Protein AF-A0A521FZ12-F1 (afdb_monomer_lite)

Organism: NCBI:txid2005002

Sequence (125 aa):
MNIPKAGTVVPLAQIRELCRYFHLHELLAKIEKNPPPKPFKSDGCSFWFDKWQGFDLYPACFKHDLKYWAGYPGEEVERLIADAELMIEVARIMGSTGMAETMFAGVRAGGGDWLKASFSWGFGR

pLDDT: mean 96.44, std 2.82, range [80.12, 98.69]

Structure (mmCIF, N/CA/C/O backbone):
data_AF-A0A521FZ12-F1
#
_entry.id   AF-A0A521FZ12-F1
#
loop_
_atom_site.group_PDB
_atom_site.id
_atom_site.type_symbol
_atom_site.label_atom_id
_atom_site.label_alt_id
_atom_site.label_comp_id
_atom_site.label_asym_id
_atom_site.label_entity_id
_atom_site.label_seq_id
_atom_site.pdbx_PDB_ins_code
_atom_site.Cartn_x
_atom_site.Cartn_y
_atom_site.Cartn_z
_atom_site.occupancy
_atom_site.B_iso_or_equiv
_atom_site.auth_seq_id
_atom_site.auth_comp_id
_atom_site.auth_asym_id
_atom_site.auth_atom_id
_atom_site.pdbx_PDB_model_num
ATOM 1 N N . MET A 1 1 ? -12.448 -12.108 -2.712 1.00 80.12 1 MET A N 1
ATOM 2 C CA . MET A 1 1 ? -11.137 -12.794 -2.754 1.00 80.12 1 MET A CA 1
ATOM 3 C C . MET A 1 1 ? -10.501 -12.699 -1.375 1.00 80.12 1 MET A C 1
ATOM 5 O O . MET A 1 1 ? -10.691 -11.675 -0.733 1.00 80.12 1 MET A O 1
ATOM 9 N N . ASN A 1 2 ? -9.806 -13.736 -0.897 1.00 89.69 2 ASN A N 1
ATOM 10 C CA . ASN A 1 2 ? -9.162 -13.696 0.422 1.00 89.69 2 AS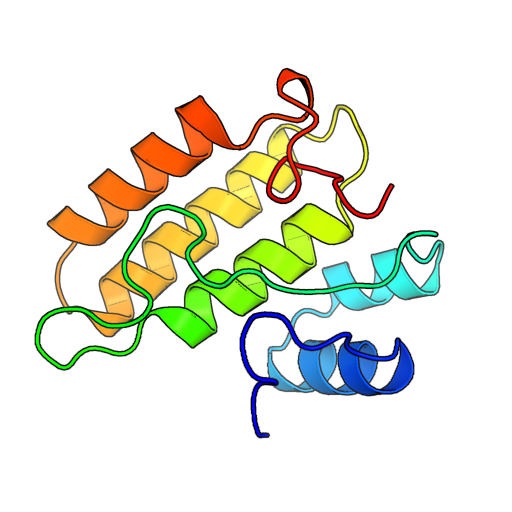N A CA 1
ATOM 11 C C . ASN A 1 2 ? -7.804 -12.997 0.330 1.00 89.69 2 ASN A C 1
ATOM 13 O O . ASN A 1 2 ? -6.976 -13.372 -0.501 1.00 89.69 2 ASN A O 1
ATOM 17 N N . ILE A 1 3 ? -7.585 -12.004 1.191 1.00 94.62 3 ILE A N 1
ATOM 18 C CA . ILE A 1 3 ? -6.289 -11.335 1.324 1.00 94.62 3 ILE A CA 1
ATOM 19 C C . ILE A 1 3 ? -5.333 -12.299 2.047 1.00 94.62 3 ILE A C 1
ATOM 21 O O . ILE A 1 3 ? -5.730 -12.863 3.073 1.00 94.62 3 ILE A O 1
ATOM 25 N N . PRO A 1 4 ? -4.115 -12.548 1.524 1.00 97.00 4 PRO A N 1
ATOM 26 C CA . PRO A 1 4 ? -3.090 -13.323 2.225 1.00 97.00 4 PRO A CA 1
ATOM 27 C C . PRO A 1 4 ? -2.841 -12.775 3.632 1.00 97.00 4 PRO A C 1
ATOM 29 O O . PRO A 1 4 ? -3.056 -11.598 3.864 1.00 97.00 4 PRO A O 1
ATOM 32 N N . LYS A 1 5 ? -2.389 -13.602 4.580 1.00 96.56 5 LYS A N 1
ATOM 33 C CA . LYS A 1 5 ? -2.054 -13.120 5.932 1.00 96.56 5 LYS A CA 1
ATOM 34 C C . LYS A 1 5 ? -0.744 -12.330 5.916 1.00 96.56 5 LYS A C 1
ATOM 36 O O . LYS A 1 5 ? 0.164 -12.689 5.160 1.00 96.56 5 LYS A O 1
ATOM 41 N N . ALA A 1 6 ? -0.605 -11.355 6.815 1.00 95.88 6 ALA A N 1
ATOM 42 C CA . ALA A 1 6 ? 0.657 -10.652 7.038 1.00 95.88 6 ALA A CA 1
ATOM 43 C C . ALA A 1 6 ? 1.817 -11.646 7.249 1.00 95.88 6 ALA A C 1
ATOM 45 O O . ALA A 1 6 ? 1.649 -12.712 7.847 1.00 95.88 6 ALA A O 1
ATOM 46 N N . GLY A 1 7 ? 2.982 -11.330 6.687 1.00 95.56 7 GLY A N 1
ATOM 47 C CA . GLY A 1 7 ? 4.165 -12.191 6.692 1.00 95.56 7 GLY A CA 1
ATOM 48 C C . GLY A 1 7 ? 4.153 -13.328 5.661 1.00 95.56 7 GLY A C 1
ATOM 49 O O . GLY A 1 7 ? 5.166 -14.012 5.511 1.00 95.56 7 GLY A O 1
ATOM 50 N N . THR A 1 8 ? 3.064 -13.522 4.912 1.00 97.25 8 THR A N 1
ATOM 51 C CA . THR A 1 8 ? 3.001 -14.537 3.849 1.00 97.25 8 THR A CA 1
ATOM 52 C C . THR A 1 8 ? 3.633 -14.008 2.565 1.00 97.25 8 THR A C 1
ATOM 54 O O . THR A 1 8 ? 3.294 -12.920 2.103 1.00 97.25 8 THR A O 1
ATOM 57 N N . VAL A 1 9 ? 4.524 -14.794 1.955 1.00 97.69 9 VAL A N 1
ATOM 58 C CA . VAL A 1 9 ? 5.028 -14.500 0.605 1.00 97.69 9 VAL A CA 1
ATOM 59 C C . VAL A 1 9 ? 3.913 -14.747 -0.408 1.00 97.69 9 VAL A C 1
ATOM 61 O O . VAL A 1 9 ? 3.362 -15.846 -0.463 1.00 97.69 9 VAL A O 1
ATOM 64 N N . VAL A 1 10 ? 3.597 -13.741 -1.222 1.00 97.75 10 VAL A N 1
ATOM 65 C CA . VAL A 1 10 ? 2.520 -13.820 -2.219 1.00 97.75 10 VAL A CA 1
ATOM 66 C C . VAL A 1 10 ? 3.126 -13.988 -3.616 1.00 97.75 10 VAL A C 1
ATOM 68 O O . VAL A 1 10 ? 3.885 -13.124 -4.061 1.00 97.75 10 VAL A O 1
ATOM 71 N N . PRO A 1 11 ? 2.811 -15.072 -4.346 1.00 97.38 11 PRO A N 1
ATOM 72 C CA . PRO A 1 11 ? 3.303 -15.262 -5.707 1.00 97.38 11 PRO A CA 1
ATOM 73 C C . PRO A 1 11 ? 2.771 -14.197 -6.673 1.00 97.38 11 PRO A C 1
ATOM 75 O O . PRO A 1 11 ? 1.614 -13.787 -6.574 1.00 97.38 11 PRO A O 1
ATOM 78 N N . LEU A 1 12 ? 3.560 -13.835 -7.693 1.00 97.06 12 LEU A N 1
ATOM 79 C CA . LEU A 1 12 ? 3.151 -12.870 -8.729 1.00 97.06 12 LEU A CA 1
ATOM 80 C C . LEU A 1 12 ? 1.798 -13.213 -9.372 1.00 97.06 12 LEU A C 1
ATOM 82 O O . LEU A 1 12 ? 1.014 -12.313 -9.650 1.00 97.06 12 LEU A O 1
ATOM 86 N N . ALA A 1 13 ? 1.497 -14.498 -9.593 1.00 96.94 13 ALA A N 1
ATOM 87 C CA . ALA A 1 13 ? 0.204 -14.926 -10.133 1.00 96.94 13 ALA A CA 1
ATOM 88 C C . ALA A 1 13 ? -0.971 -14.465 -9.253 1.00 96.94 13 ALA A C 1
ATOM 90 O O . ALA A 1 13 ? -1.920 -13.873 -9.762 1.00 96.94 13 ALA A O 1
ATOM 91 N N . GLN A 1 14 ? -0.854 -14.640 -7.937 1.00 97.69 14 GLN A N 1
ATOM 92 C CA . GLN A 1 14 ? -1.866 -14.208 -6.979 1.00 97.69 14 GLN A CA 1
ATOM 93 C C . GLN A 1 14 ? -1.909 -12.678 -6.845 1.00 97.69 14 GLN A C 1
ATOM 95 O O . GLN A 1 14 ? -2.990 -12.108 -6.725 1.00 97.69 14 GLN A O 1
ATOM 100 N N . ILE A 1 15 ? -0.763 -11.987 -6.936 1.00 97.88 15 ILE A N 1
ATOM 101 C CA . ILE A 1 15 ? -0.724 -10.512 -6.967 1.00 97.88 15 ILE A CA 1
ATOM 102 C C . ILE A 1 15 ? -1.532 -9.971 -8.151 1.00 97.88 15 ILE A C 1
ATOM 104 O O . ILE A 1 15 ? -2.281 -9.010 -7.981 1.00 97.88 15 ILE A O 1
ATOM 108 N N . ARG A 1 16 ? -1.446 -10.597 -9.335 1.00 97.69 16 ARG A N 1
ATOM 109 C CA . ARG A 1 16 ? -2.245 -10.186 -10.505 1.00 97.69 16 ARG A CA 1
ATOM 110 C C . ARG A 1 16 ? -3.744 -10.310 -10.244 1.00 97.69 16 ARG A C 1
ATOM 112 O O . ARG A 1 16 ? -4.501 -9.405 -10.583 1.00 97.69 16 ARG A O 1
ATOM 119 N N . GLU A 1 17 ? -4.174 -11.410 -9.634 1.00 97.81 17 GLU A N 1
ATOM 120 C CA . GLU A 1 17 ? -5.578 -11.622 -9.270 1.00 97.81 17 GLU A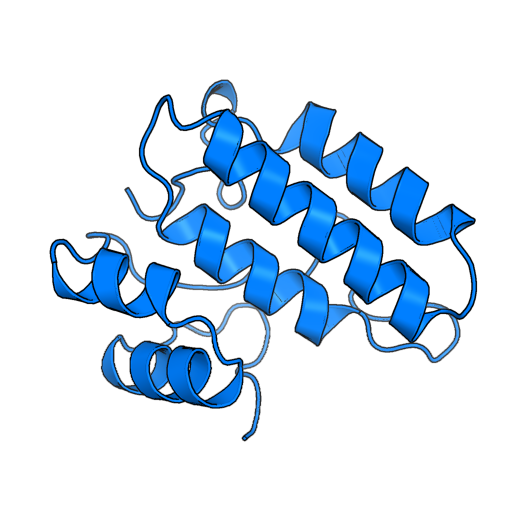 CA 1
ATOM 121 C C . GLU A 1 17 ? -6.055 -10.600 -8.232 1.00 97.81 17 GLU A C 1
ATOM 123 O O . GLU A 1 17 ? -7.120 -10.008 -8.404 1.00 97.81 17 GLU A O 1
ATOM 128 N N . LEU A 1 18 ? -5.237 -10.321 -7.212 1.00 97.75 18 LEU A N 1
ATOM 129 C CA . LEU A 1 18 ? -5.528 -9.309 -6.194 1.00 97.75 18 LEU A CA 1
ATOM 130 C C . LEU A 1 18 ? -5.616 -7.903 -6.798 1.00 97.75 18 LEU A C 1
ATOM 132 O O . LEU A 1 18 ? -6.553 -7.171 -6.490 1.00 97.75 18 LEU A O 1
ATOM 136 N N . CYS A 1 19 ? -4.706 -7.529 -7.703 1.00 98.00 19 CYS A N 1
ATOM 137 C CA . CYS A 1 19 ? -4.765 -6.230 -8.376 1.00 98.00 19 CYS A CA 1
ATOM 138 C C . CYS A 1 19 ? -6.044 -6.082 -9.209 1.00 98.00 19 CYS A C 1
ATOM 140 O O . CYS A 1 19 ? -6.672 -5.028 -9.170 1.00 98.00 19 CYS A O 1
ATOM 142 N N . ARG A 1 20 ? -6.473 -7.138 -9.918 1.00 97.56 20 ARG A N 1
ATOM 143 C CA . ARG A 1 20 ? -7.752 -7.135 -10.653 1.00 97.56 20 ARG A CA 1
ATOM 144 C C . ARG A 1 20 ? -8.944 -7.015 -9.709 1.00 97.56 20 ARG A C 1
ATOM 146 O O . ARG A 1 20 ? -9.846 -6.232 -9.978 1.00 97.56 20 ARG A O 1
ATOM 153 N N . TYR A 1 21 ? -8.929 -7.758 -8.603 1.00 97.38 21 TYR A N 1
ATOM 154 C CA . TYR A 1 21 ? -9.987 -7.730 -7.594 1.00 97.38 21 TYR A CA 1
ATOM 155 C C . TYR A 1 21 ? -10.130 -6.357 -6.921 1.00 97.38 21 TYR A C 1
ATOM 157 O O . TYR A 1 21 ? -11.242 -5.920 -6.648 1.00 97.38 21 TYR A O 1
ATOM 165 N N . PHE A 1 22 ? -9.017 -5.662 -6.680 1.00 96.81 22 PHE A N 1
ATOM 166 C CA . PHE A 1 22 ? -8.998 -4.334 -6.061 1.00 96.81 22 PHE A CA 1
ATOM 167 C C . PHE A 1 22 ? -9.051 -3.169 -7.056 1.00 96.81 22 PHE A C 1
ATOM 169 O O . PHE A 1 22 ? -8.926 -2.022 -6.634 1.00 96.81 22 PHE A O 1
ATOM 176 N N . HIS A 1 23 ? -9.220 -3.441 -8.353 1.00 97.12 23 HIS A N 1
ATOM 177 C CA . HIS A 1 23 ? -9.212 -2.428 -9.415 1.00 97.12 23 HIS A CA 1
ATOM 178 C C . HIS A 1 23 ? -7.914 -1.595 -9.486 1.00 97.12 23 HIS A C 1
ATOM 180 O O . HIS A 1 23 ? -7.916 -0.445 -9.917 1.00 97.12 23 HIS A O 1
ATOM 186 N N . LEU A 1 24 ? -6.776 -2.184 -9.106 1.00 97.25 24 LEU A N 1
ATOM 187 C CA . LEU A 1 24 ? -5.446 -1.566 -9.156 1.00 97.25 24 LEU A CA 1
ATOM 188 C C . LEU A 1 24 ? -4.824 -1.726 -10.557 1.00 97.25 24 LEU A C 1
ATOM 190 O O . LEU A 1 24 ? -3.750 -2.307 -10.712 1.00 97.25 24 LEU A O 1
ATOM 194 N N . HIS A 1 25 ? -5.530 -1.268 -11.594 1.00 97.00 25 HIS A N 1
ATOM 195 C CA . HIS A 1 25 ? -5.173 -1.519 -12.998 1.00 97.00 25 HIS A CA 1
ATOM 196 C C . HIS A 1 25 ? -3.825 -0.899 -13.400 1.00 97.00 25 HIS A C 1
ATOM 198 O O . HIS A 1 25 ? -3.009 -1.578 -14.021 1.00 97.00 25 HIS A O 1
ATOM 204 N N . GLU A 1 26 ? -3.552 0.335 -12.975 1.00 96.94 26 GLU A N 1
ATOM 205 C CA . GLU A 1 26 ? -2.273 1.014 -13.242 1.00 96.94 26 GLU A CA 1
ATOM 206 C C . GLU A 1 26 ? -1.097 0.310 -12.553 1.00 96.94 26 GLU A C 1
ATOM 208 O O . GLU A 1 26 ? -0.048 0.062 -13.153 1.00 96.94 26 GLU A O 1
ATOM 213 N N . LEU A 1 27 ? -1.295 -0.107 -11.299 1.00 97.88 27 LEU A N 1
ATOM 214 C CA . LEU A 1 27 ? -0.303 -0.876 -10.554 1.00 97.88 27 LEU A CA 1
ATOM 215 C C . LEU A 1 27 ? -0.025 -2.227 -11.226 1.00 97.88 27 LEU A C 1
ATOM 217 O O . LEU A 1 27 ? 1.132 -2.632 -11.338 1.00 97.88 27 LEU A O 1
ATOM 221 N N . LEU A 1 28 ? -1.068 -2.914 -11.702 1.00 98.19 28 LEU A N 1
ATOM 222 C CA . LEU A 1 28 ? -0.924 -4.167 -12.438 1.00 98.19 28 LEU A CA 1
ATOM 223 C C . LEU A 1 28 ? -0.092 -3.968 -13.709 1.00 98.19 28 LEU A C 1
ATOM 225 O O . LEU A 1 28 ? 0.864 -4.711 -13.916 1.00 98.19 28 LEU A O 1
ATOM 229 N N . ALA A 1 29 ? -0.403 -2.946 -14.510 1.00 98.06 29 ALA A N 1
ATOM 230 C CA . ALA A 1 29 ? 0.350 -2.630 -15.722 1.00 98.06 29 ALA A CA 1
ATOM 231 C C . ALA A 1 29 ? 1.831 -2.340 -15.413 1.00 98.06 29 ALA A C 1
ATOM 233 O O . ALA A 1 29 ? 2.728 -2.828 -16.106 1.00 98.06 29 ALA A O 1
ATOM 234 N N . LYS A 1 30 ? 2.105 -1.611 -14.323 1.00 96.94 30 LYS A N 1
ATOM 235 C CA . LYS A 1 30 ? 3.463 -1.340 -13.825 1.00 96.94 30 LYS A CA 1
ATOM 236 C C . LYS A 1 30 ? 4.213 -2.622 -13.447 1.00 96.94 30 LYS A C 1
ATOM 238 O O . LYS A 1 30 ? 5.361 -2.802 -13.858 1.00 96.94 30 LYS A O 1
ATOM 243 N N . ILE A 1 31 ? 3.573 -3.521 -12.696 1.00 97.75 31 ILE A N 1
ATOM 244 C CA . ILE A 1 31 ? 4.156 -4.807 -12.279 1.00 97.75 31 ILE A CA 1
ATOM 245 C C . ILE A 1 31 ? 4.383 -5.727 -13.486 1.00 97.75 31 ILE A C 1
ATOM 247 O O . ILE A 1 31 ? 5.412 -6.390 -13.556 1.00 97.75 31 ILE A O 1
ATOM 251 N N . GLU A 1 32 ? 3.457 -5.777 -14.444 1.00 97.31 32 GLU A N 1
ATOM 252 C CA . GLU A 1 32 ? 3.589 -6.616 -15.642 1.00 97.31 32 GLU A CA 1
ATOM 253 C C . GLU A 1 32 ? 4.709 -6.135 -16.568 1.00 97.31 32 GLU A C 1
ATOM 255 O O . GLU A 1 32 ? 5.444 -6.958 -17.113 1.00 97.31 32 GLU A O 1
ATOM 260 N N . LYS A 1 33 ? 4.888 -4.816 -16.698 1.00 97.44 33 LYS A N 1
ATOM 261 C CA . LYS A 1 33 ? 5.966 -4.225 -17.497 1.00 97.44 33 LYS A CA 1
ATOM 262 C C . LYS A 1 33 ? 7.350 -4.492 -16.903 1.00 97.44 33 LYS A C 1
ATOM 264 O O . LYS A 1 33 ? 8.298 -4.727 -17.648 1.00 97.44 33 LYS A O 1
ATOM 269 N N . ASN A 1 34 ? 7.490 -4.394 -15.583 1.00 96.88 34 ASN A N 1
ATOM 270 C CA . ASN A 1 34 ? 8.764 -4.580 -14.892 1.00 96.88 34 ASN A CA 1
ATOM 271 C C . ASN A 1 34 ? 8.516 -5.025 -13.434 1.00 96.88 34 ASN A C 1
ATOM 273 O O . ASN A 1 34 ? 8.413 -4.180 -12.526 1.00 96.88 34 ASN A O 1
ATOM 277 N N . PRO A 1 35 ? 8.400 -6.346 -13.204 1.00 96.62 35 PRO A N 1
ATOM 278 C CA . PRO A 1 35 ? 8.064 -6.888 -11.897 1.00 96.62 35 PRO A CA 1
ATOM 279 C C . PRO A 1 35 ? 9.187 -6.608 -10.891 1.00 96.62 35 PRO A C 1
ATOM 281 O O . PRO A 1 35 ? 10.363 -6.745 -11.238 1.00 96.62 35 PRO A O 1
ATOM 284 N N . PRO A 1 36 ? 8.864 -6.225 -9.644 1.00 97.44 36 PRO A N 1
ATOM 285 C CA . PRO A 1 36 ? 9.877 -6.086 -8.606 1.00 97.44 36 PRO A CA 1
ATOM 286 C C . PRO A 1 36 ? 10.659 -7.397 -8.401 1.00 97.44 36 PRO A C 1
ATOM 288 O O . PRO A 1 36 ? 10.051 -8.472 -8.372 1.00 97.44 36 PRO A O 1
ATOM 291 N N . PRO A 1 37 ? 11.997 -7.338 -8.268 1.00 96.94 37 PRO A N 1
ATOM 292 C CA . PRO A 1 37 ? 12.842 -8.528 -8.158 1.00 96.94 37 PRO A CA 1
ATOM 293 C C . PRO A 1 37 ? 12.712 -9.254 -6.814 1.00 96.94 37 PRO A C 1
ATOM 295 O O . PRO A 1 37 ? 12.972 -10.456 -6.741 1.00 96.94 37 PRO A O 1
ATOM 298 N N . LYS A 1 38 ? 12.337 -8.552 -5.738 1.00 97.00 38 LYS A N 1
ATOM 299 C CA . LYS A 1 38 ? 12.167 -9.158 -4.413 1.00 97.00 38 LYS A CA 1
ATOM 300 C C . LYS A 1 38 ? 10.742 -9.696 -4.244 1.00 97.00 38 LYS A C 1
ATOM 302 O O . LYS A 1 38 ? 9.791 -9.055 -4.698 1.00 97.00 38 LYS A O 1
ATOM 307 N N . PRO A 1 39 ? 10.561 -10.832 -3.546 1.00 97.12 39 PRO A N 1
ATOM 308 C CA . PRO A 1 39 ? 9.233 -11.375 -3.280 1.00 97.12 39 PRO A CA 1
ATOM 309 C C . PRO A 1 39 ? 8.377 -10.378 -2.490 1.00 97.12 39 PRO A C 1
ATOM 311 O O . PRO A 1 39 ? 8.856 -9.756 -1.542 1.00 97.12 39 PRO A O 1
ATOM 314 N N . PHE A 1 40 ? 7.100 -10.256 -2.854 1.00 98.19 40 PHE A N 1
ATOM 315 C CA . PHE A 1 40 ? 6.148 -9.471 -2.074 1.00 98.19 40 PHE A CA 1
ATOM 316 C C . PHE A 1 40 ? 5.779 -10.202 -0.782 1.00 98.19 40 PHE A C 1
ATOM 318 O O . PHE A 1 40 ? 5.429 -11.388 -0.801 1.00 98.19 40 PHE A O 1
ATOM 325 N N . LYS A 1 41 ? 5.820 -9.469 0.329 1.00 97.19 41 LYS A N 1
ATOM 326 C CA . LYS A 1 41 ? 5.400 -9.921 1.653 1.00 97.19 41 LYS A CA 1
ATOM 327 C C . LYS A 1 41 ? 4.928 -8.703 2.445 1.00 97.19 41 LYS A C 1
ATOM 329 O O . LYS A 1 41 ? 5.765 -7.957 2.939 1.00 97.19 41 LYS A O 1
ATOM 334 N N . SER A 1 42 ? 3.613 -8.519 2.538 1.00 97.12 42 SER A N 1
ATOM 335 C CA . SER A 1 42 ? 3.012 -7.482 3.388 1.00 97.12 42 SER A CA 1
ATOM 336 C C . SER A 1 42 ? 3.342 -7.759 4.853 1.00 97.12 42 SER A C 1
ATOM 338 O O . SER A 1 42 ? 3.248 -8.913 5.290 1.00 97.12 42 SER A O 1
ATOM 340 N N . ASP A 1 43 ? 3.724 -6.730 5.603 1.00 96.31 43 ASP A N 1
ATOM 341 C CA . ASP A 1 43 ? 3.913 -6.814 7.055 1.00 96.31 43 ASP A CA 1
ATOM 342 C C . ASP A 1 43 ? 2.699 -6.298 7.845 1.00 96.31 43 ASP A C 1
ATOM 344 O O . ASP A 1 43 ? 2.727 -6.288 9.073 1.00 96.31 43 ASP A O 1
ATOM 348 N N . GLY A 1 44 ? 1.603 -5.986 7.144 1.00 96.38 44 GLY A N 1
ATOM 349 C CA . GLY A 1 44 ? 0.388 -5.427 7.727 1.00 96.38 44 GLY A CA 1
ATOM 350 C C . GLY A 1 44 ? 0.471 -3.916 7.785 1.00 96.38 44 GLY A C 1
ATOM 351 O O . GLY A 1 44 ? 1.003 -3.285 6.883 1.00 96.38 44 GLY A O 1
ATOM 352 N N . CYS A 1 45 ? -0.056 -3.311 8.838 1.00 96.75 45 CYS A N 1
ATOM 353 C CA . CYS A 1 45 ? 0.113 -1.878 9.065 1.00 96.75 45 CYS A CA 1
ATOM 354 C C . CYS A 1 45 ? 1.491 -1.541 9.687 1.00 96.75 45 CYS A C 1
ATOM 356 O O . CYS A 1 45 ? 1.624 -0.546 10.401 1.00 96.75 45 CYS A O 1
ATOM 358 N N . SER A 1 46 ? 2.505 -2.383 9.441 1.00 92.69 46 SER A N 1
ATOM 359 C CA . SER A 1 46 ? 3.884 -2.330 9.946 1.00 92.69 46 SER A CA 1
ATOM 360 C C . SER A 1 46 ? 3.990 -2.081 11.462 1.00 92.69 46 SER A C 1
ATOM 362 O O . SER A 1 46 ? 3.865 -3.002 12.265 1.00 92.69 46 SER A O 1
ATOM 364 N N . PHE A 1 47 ? 4.213 -0.830 11.878 1.00 93.19 47 PHE A N 1
ATOM 365 C CA . PHE A 1 47 ? 4.312 -0.411 13.284 1.00 93.19 47 PHE A CA 1
ATOM 366 C C . PHE A 1 47 ? 2.983 0.102 13.853 1.00 93.19 47 PHE A C 1
ATOM 368 O O . PHE A 1 47 ? 2.958 0.868 14.817 1.00 93.19 47 PHE A O 1
ATOM 375 N N . TRP A 1 48 ? 1.877 -0.304 13.241 1.00 96.44 48 TRP A N 1
ATOM 376 C CA . TRP A 1 48 ? 0.528 0.067 13.628 1.00 96.44 48 TRP A CA 1
ATOM 377 C C . TRP A 1 48 ? -0.357 -1.167 13.791 1.00 96.44 48 TRP A C 1
ATOM 379 O O . TRP A 1 48 ? 0.037 -2.298 13.513 1.00 96.44 48 TRP A O 1
ATOM 389 N N . PHE A 1 49 ? -1.577 -0.955 14.270 1.00 95.12 49 PHE A N 1
ATOM 390 C CA . PHE A 1 49 ? -2.520 -2.037 14.510 1.00 95.12 49 PHE A CA 1
ATOM 391 C C . PHE A 1 49 ? -3.234 -2.448 13.218 1.00 95.12 49 PHE A C 1
ATOM 393 O O . PHE A 1 49 ? -3.935 -1.635 12.621 1.00 95.12 49 PHE A O 1
ATOM 400 N N . ASP A 1 50 ? -3.155 -3.730 12.854 1.00 97.06 50 ASP A N 1
ATOM 401 C CA . ASP A 1 50 ? -3.977 -4.316 11.779 1.00 97.06 50 ASP A CA 1
ATOM 402 C C . ASP A 1 50 ? -5.479 -4.245 12.091 1.00 97.06 50 ASP A C 1
ATOM 404 O O . ASP A 1 50 ? -6.314 -4.195 11.190 1.00 97.06 50 ASP A O 1
ATOM 408 N N . LYS A 1 51 ? -5.836 -4.247 13.381 1.00 97.19 51 LYS A N 1
ATOM 409 C CA . LYS A 1 51 ? -7.212 -4.126 13.870 1.00 97.19 51 LYS A CA 1
ATOM 410 C C . LYS A 1 51 ? -7.282 -3.146 15.025 1.00 97.19 51 LYS A C 1
ATOM 412 O O . LYS A 1 51 ? -6.500 -3.246 15.968 1.00 97.19 51 LYS A O 1
ATOM 417 N N . TRP A 1 52 ? -8.265 -2.257 14.998 1.00 96.50 52 TRP A N 1
ATOM 418 C CA . TRP A 1 52 ? -8.449 -1.239 16.027 1.00 96.50 52 TRP A CA 1
ATOM 419 C C . TRP A 1 52 ? -9.924 -1.098 16.383 1.00 96.50 52 TRP A C 1
ATOM 421 O O . TRP A 1 52 ? -10.745 -0.842 15.512 1.00 96.50 52 TRP A O 1
ATOM 431 N N . GLN A 1 53 ? -10.273 -1.276 17.662 1.00 94.94 53 GLN A N 1
ATOM 432 C CA . GLN A 1 53 ? -11.650 -1.116 18.165 1.00 94.94 53 GLN A CA 1
ATOM 433 C C . GLN A 1 53 ? -12.717 -1.887 17.356 1.00 94.94 53 GLN A C 1
ATOM 435 O O . GLN A 1 53 ? -13.825 -1.409 17.147 1.00 94.94 53 GLN A O 1
ATOM 440 N N . GLY A 1 54 ? -12.380 -3.091 16.885 1.00 95.00 54 GLY A N 1
ATOM 441 C CA . GLY A 1 54 ? -13.280 -3.927 16.079 1.00 95.00 54 GLY A CA 1
ATOM 442 C C . GLY A 1 54 ? -13.265 -3.635 14.574 1.00 95.00 54 GLY A C 1
ATOM 443 O O . GLY A 1 54 ? -13.804 -4.434 13.813 1.00 95.00 54 GLY A O 1
ATOM 444 N N . PHE A 1 55 ? -12.603 -2.564 14.131 1.00 97.19 55 PHE A N 1
ATOM 445 C CA . PHE A 1 55 ? -12.354 -2.289 12.717 1.00 97.19 55 PHE A CA 1
ATOM 446 C C . PHE A 1 55 ? -11.140 -3.070 12.209 1.00 97.19 55 PHE A C 1
ATOM 448 O O . PHE A 1 55 ? -10.141 -3.205 12.918 1.00 97.19 55 PHE A O 1
ATOM 455 N N . ASP A 1 56 ? -11.226 -3.564 10.975 1.00 97.19 56 ASP A N 1
ATOM 456 C CA . ASP A 1 56 ? -10.138 -4.257 10.281 1.00 97.19 56 ASP A CA 1
ATOM 457 C C . ASP A 1 56 ? -9.465 -3.308 9.282 1.00 97.19 56 ASP A C 1
ATOM 459 O O . ASP A 1 56 ? -10.069 -2.929 8.278 1.00 97.19 56 ASP A O 1
ATOM 463 N N . LEU A 1 57 ? -8.233 -2.893 9.585 1.00 98.12 57 LEU A N 1
ATOM 464 C CA . LEU A 1 57 ? -7.432 -1.960 8.785 1.00 98.12 57 LEU A CA 1
ATOM 465 C C . LEU A 1 57 ? -6.491 -2.693 7.822 1.00 98.12 57 LEU A C 1
ATOM 467 O O . LEU A 1 57 ? -6.020 -2.103 6.847 1.00 98.12 57 LEU A O 1
ATOM 471 N N . TYR A 1 58 ? -6.254 -3.987 8.057 1.00 98.00 58 TYR A N 1
ATOM 472 C CA . TYR A 1 58 ? -5.322 -4.798 7.282 1.00 98.00 58 TYR A CA 1
ATOM 473 C C . TYR A 1 58 ? -5.561 -4.747 5.761 1.00 98.00 58 TYR A C 1
ATOM 475 O O . TYR A 1 58 ? -4.586 -4.598 5.023 1.00 98.00 58 TYR A O 1
ATOM 483 N N . PRO A 1 59 ? -6.807 -4.792 5.239 1.00 97.50 59 PRO A N 1
ATOM 484 C CA . PRO A 1 59 ? -7.040 -4.675 3.799 1.00 97.50 59 PRO A CA 1
ATOM 485 C C . PRO A 1 59 ? -6.503 -3.380 3.174 1.00 97.50 59 PRO A C 1
ATOM 487 O O . PRO A 1 59 ? -6.013 -3.409 2.042 1.00 97.50 59 PRO A O 1
ATOM 490 N N . ALA A 1 60 ? -6.580 -2.261 3.900 1.00 98.19 60 ALA A N 1
ATOM 491 C CA . ALA A 1 60 ? -6.075 -0.972 3.438 1.00 98.19 60 ALA A CA 1
ATOM 492 C C . ALA A 1 60 ? -4.539 -0.972 3.418 1.00 98.19 60 ALA A C 1
ATOM 494 O O . ALA A 1 60 ? -3.931 -0.628 2.403 1.00 98.19 60 ALA A O 1
ATOM 495 N N . CYS A 1 61 ? -3.921 -1.456 4.499 1.00 98.44 61 CYS A N 1
ATOM 496 C CA . CYS A 1 61 ? -2.468 -1.572 4.623 1.00 98.44 61 CYS A CA 1
ATOM 497 C C . CYS A 1 61 ? -1.878 -2.542 3.584 1.00 98.44 61 CYS A C 1
ATOM 499 O O . CYS A 1 61 ? -0.907 -2.216 2.916 1.00 98.44 61 CYS A O 1
ATOM 501 N N . PHE A 1 62 ? -2.530 -3.676 3.312 1.00 98.50 62 PHE A N 1
ATOM 502 C CA . PHE A 1 62 ? -2.086 -4.619 2.281 1.00 98.50 62 PHE A CA 1
ATOM 503 C C . PHE A 1 62 ? -2.030 -3.991 0.876 1.00 98.50 62 PHE A C 1
ATOM 505 O O . PHE A 1 62 ? -1.114 -4.255 0.093 1.00 98.50 62 PHE A O 1
ATOM 512 N N . LYS A 1 63 ? -3.021 -3.163 0.522 1.00 98.44 63 LYS A N 1
ATOM 513 C CA . LYS A 1 63 ? -3.035 -2.463 -0.774 1.00 98.44 63 LYS A CA 1
ATOM 514 C C . LYS A 1 63 ? -1.988 -1.357 -0.839 1.00 98.44 63 LYS A C 1
ATOM 516 O O . LYS A 1 63 ? -1.425 -1.130 -1.910 1.00 98.44 63 LYS A O 1
ATOM 521 N N . HIS A 1 64 ? -1.742 -0.683 0.279 1.00 98.56 64 HIS A N 1
ATOM 522 C CA . HIS A 1 64 ? -0.660 0.288 0.416 1.00 98.56 64 HIS A CA 1
ATOM 523 C C . HIS A 1 64 ? 0.708 -0.388 0.231 1.00 98.56 64 HIS A C 1
ATOM 525 O O . HIS A 1 64 ? 1.466 0.027 -0.647 1.00 98.56 64 HIS A O 1
ATOM 531 N N . ASP A 1 65 ? 0.941 -1.523 0.894 1.00 98.62 65 ASP A N 1
ATOM 532 C CA . ASP A 1 65 ? 2.149 -2.341 0.744 1.00 98.62 65 ASP A CA 1
ATOM 533 C C . ASP A 1 65 ? 2.389 -2.772 -0.704 1.00 98.62 65 ASP A C 1
ATOM 535 O O . ASP A 1 65 ? 3.524 -2.744 -1.174 1.00 98.62 65 ASP A O 1
ATOM 539 N N . LEU A 1 66 ? 1.344 -3.163 -1.446 1.00 98.38 66 LEU A N 1
ATOM 540 C CA . LEU A 1 66 ? 1.480 -3.527 -2.863 1.00 98.38 66 LEU A CA 1
ATOM 541 C C . LEU A 1 66 ? 2.026 -2.366 -3.708 1.00 98.38 66 LEU A C 1
ATOM 543 O O . LEU A 1 66 ? 2.862 -2.581 -4.591 1.00 98.38 66 LEU A O 1
ATOM 547 N N . LYS A 1 67 ? 1.564 -1.140 -3.441 1.00 98.44 67 LYS A N 1
ATOM 548 C CA . LYS A 1 67 ? 2.028 0.071 -4.135 1.00 98.44 67 LYS A CA 1
ATOM 549 C C . LYS A 1 67 ? 3.464 0.394 -3.746 1.00 98.44 67 LYS A C 1
ATOM 551 O O . LYS A 1 67 ? 4.292 0.619 -4.625 1.00 98.44 67 LYS A O 1
ATOM 556 N N . TYR A 1 68 ? 3.767 0.327 -2.452 1.00 98.38 68 TYR A N 1
ATOM 557 C CA . TYR A 1 68 ? 5.105 0.546 -1.911 1.00 98.38 68 TYR A CA 1
ATOM 558 C C . TYR A 1 68 ? 6.118 -0.458 -2.455 1.00 98.38 68 TYR A C 1
ATOM 560 O O . TYR A 1 68 ? 7.171 -0.067 -2.948 1.00 98.38 68 TYR A O 1
ATOM 568 N N . TRP A 1 69 ? 5.781 -1.743 -2.465 1.00 98.44 69 TRP A N 1
ATOM 569 C CA . TRP A 1 69 ? 6.615 -2.803 -3.024 1.00 98.44 69 TRP A CA 1
ATOM 570 C C . TRP A 1 69 ? 6.967 -2.559 -4.495 1.00 98.44 69 TRP A C 1
ATOM 572 O O . TRP A 1 69 ? 8.107 -2.776 -4.909 1.00 98.44 69 TRP A O 1
ATOM 582 N N . ALA A 1 70 ? 5.994 -2.100 -5.286 1.00 98.12 70 ALA A N 1
ATOM 583 C CA . ALA A 1 70 ? 6.162 -1.876 -6.717 1.00 98.12 70 ALA A CA 1
ATOM 584 C C . ALA A 1 70 ? 6.708 -0.488 -7.087 1.00 98.12 70 ALA A C 1
ATOM 586 O O . ALA A 1 70 ? 7.009 -0.266 -8.268 1.00 98.12 70 ALA A O 1
ATOM 587 N N . GLY A 1 71 ? 6.829 0.428 -6.124 1.00 97.31 71 GLY A N 1
ATOM 588 C CA . GLY A 1 71 ? 7.330 1.787 -6.315 1.00 97.31 71 GLY A CA 1
ATOM 589 C C . GLY A 1 71 ? 8.762 1.829 -6.844 1.00 97.31 71 GLY A C 1
ATOM 590 O O . GLY A 1 71 ? 9.573 0.964 -6.518 1.00 97.31 71 GLY A O 1
ATOM 591 N N . TYR A 1 72 ? 9.077 2.813 -7.686 1.00 95.75 72 TYR A N 1
ATOM 592 C CA . TYR A 1 72 ? 10.445 3.108 -8.108 1.00 95.75 72 TYR A CA 1
ATOM 593 C C . TYR A 1 72 ? 11.055 4.206 -7.230 1.00 95.75 72 TYR A C 1
ATOM 595 O O . TYR A 1 72 ? 10.341 5.133 -6.835 1.00 95.75 72 TYR A O 1
ATOM 603 N N . PRO A 1 73 ? 12.373 4.153 -6.961 1.00 91.25 73 PRO A N 1
ATOM 604 C CA . PRO A 1 73 ? 13.077 5.249 -6.303 1.00 91.25 73 PRO A CA 1
ATOM 605 C C . PRO A 1 73 ? 12.806 6.593 -6.994 1.00 91.25 73 PRO A C 1
ATOM 607 O O . PRO A 1 73 ? 12.824 6.677 -8.223 1.00 91.25 73 PRO A O 1
ATOM 610 N N . GLY A 1 74 ? 12.552 7.637 -6.203 1.00 90.81 74 GLY A N 1
ATOM 611 C CA . GLY A 1 74 ? 12.271 8.991 -6.699 1.00 90.81 74 GLY A CA 1
ATOM 612 C C . GLY A 1 74 ? 10.830 9.278 -7.153 1.00 90.81 74 GLY A C 1
ATOM 613 O O . GLY A 1 74 ? 10.539 10.414 -7.526 1.00 90.81 74 GLY A O 1
ATOM 614 N N . GLU A 1 75 ? 9.901 8.317 -7.102 1.00 95.12 75 GLU A N 1
ATOM 615 C CA . GLU A 1 75 ? 8.481 8.551 -7.424 1.00 95.12 75 GLU A CA 1
ATOM 616 C C . GLU A 1 75 ? 7.692 9.174 -6.251 1.00 95.12 75 GLU A C 1
ATOM 618 O O . GLU A 1 75 ? 6.740 8.592 -5.731 1.00 95.12 75 GLU A O 1
ATOM 623 N N . GLU A 1 76 ? 8.056 10.388 -5.830 1.00 94.94 76 GLU A N 1
ATOM 624 C CA . GLU A 1 76 ? 7.396 11.051 -4.689 1.00 94.94 76 GLU A CA 1
ATOM 625 C C . GLU A 1 76 ? 5.894 11.303 -4.905 1.00 94.94 76 GLU A C 1
ATOM 627 O O . GLU A 1 76 ? 5.119 11.263 -3.948 1.00 94.94 76 GLU A O 1
ATOM 632 N N . VAL A 1 77 ? 5.468 11.534 -6.153 1.00 97.44 77 VAL A N 1
ATOM 633 C CA . VAL A 1 77 ? 4.048 11.727 -6.496 1.00 97.44 77 VAL A CA 1
ATOM 634 C C . VAL A 1 77 ? 3.263 10.426 -6.331 1.00 97.44 77 VAL A C 1
ATOM 636 O O . VAL A 1 77 ? 2.214 10.432 -5.695 1.00 97.44 77 VAL A O 1
ATOM 639 N N . GLU A 1 78 ? 3.785 9.301 -6.825 1.00 97.75 78 GLU A N 1
ATOM 640 C CA . GLU A 1 78 ? 3.141 7.988 -6.670 1.00 97.75 78 GLU A CA 1
ATOM 641 C C . GLU A 1 78 ? 3.085 7.565 -5.200 1.00 97.75 78 GLU A C 1
ATOM 643 O O . GLU A 1 78 ? 2.074 7.031 -4.744 1.00 97.75 78 GLU A O 1
ATOM 648 N N . ARG A 1 79 ? 4.143 7.865 -4.433 1.00 98.00 79 ARG A N 1
ATOM 649 C CA . ARG A 1 79 ? 4.163 7.647 -2.983 1.00 98.00 79 ARG A CA 1
ATOM 650 C C . ARG A 1 79 ? 3.074 8.457 -2.289 1.00 98.00 79 ARG A C 1
ATOM 652 O O . ARG A 1 79 ? 2.319 7.911 -1.492 1.00 98.00 79 ARG A O 1
ATOM 659 N N . LEU A 1 80 ? 2.957 9.747 -2.614 1.00 98.44 80 LEU A N 1
ATOM 660 C CA . LEU A 1 80 ? 1.914 10.612 -2.063 1.00 98.44 80 LEU A CA 1
ATOM 661 C C . LEU A 1 80 ? 0.506 10.103 -2.401 1.00 98.44 80 LEU A C 1
ATOM 663 O O . LEU A 1 80 ? -0.364 10.129 -1.533 1.00 98.44 80 LEU A O 1
ATOM 667 N N . ILE A 1 81 ? 0.286 9.635 -3.632 1.00 98.44 81 ILE A N 1
ATOM 668 C CA . ILE A 1 81 ? -0.989 9.045 -4.056 1.00 98.44 81 ILE A CA 1
ATOM 669 C C . ILE A 1 81 ? -1.291 7.791 -3.226 1.00 98.44 81 ILE A C 1
ATOM 671 O O . ILE A 1 81 ? -2.368 7.709 -2.637 1.00 98.44 81 ILE A O 1
ATOM 675 N N . ALA A 1 82 ? -0.329 6.871 -3.094 1.00 98.50 82 ALA A N 1
ATOM 676 C CA . ALA A 1 82 ? -0.492 5.661 -2.291 1.00 98.50 82 ALA A CA 1
ATOM 677 C C . ALA A 1 82 ? -0.846 5.981 -0.827 1.00 98.50 82 ALA A C 1
ATOM 679 O O . ALA A 1 82 ? -1.771 5.384 -0.270 1.00 98.50 82 ALA A O 1
ATOM 680 N N . ASP A 1 83 ? -0.157 6.954 -0.230 1.00 98.69 83 ASP A N 1
ATOM 681 C CA . ASP A 1 83 ? -0.395 7.408 1.142 1.00 98.69 83 ASP A CA 1
ATOM 682 C C . ASP A 1 83 ? -1.783 8.049 1.302 1.00 98.69 83 ASP A C 1
ATOM 684 O O . ASP A 1 83 ? -2.499 7.774 2.268 1.00 98.69 83 ASP A O 1
ATOM 688 N N . ALA A 1 84 ? -2.203 8.880 0.345 1.00 98.62 84 ALA A N 1
ATOM 689 C CA . ALA A 1 84 ? -3.519 9.514 0.364 1.00 98.62 84 ALA A CA 1
ATOM 690 C C . ALA A 1 84 ? -4.653 8.490 0.196 1.00 98.62 84 ALA A C 1
ATOM 692 O O . ALA A 1 84 ? -5.695 8.596 0.842 1.00 98.62 84 ALA A O 1
ATOM 693 N N . GLU A 1 85 ? -4.461 7.464 -0.631 1.00 98.56 85 GLU A N 1
ATOM 694 C CA . GLU A 1 85 ? -5.436 6.384 -0.782 1.00 98.56 85 GLU A CA 1
ATOM 695 C C . GLU A 1 85 ? -5.572 5.549 0.498 1.00 98.56 85 GLU A C 1
ATOM 697 O O . GLU A 1 85 ? -6.697 5.203 0.866 1.00 98.56 85 GLU A O 1
ATOM 702 N N . LEU A 1 86 ? -4.466 5.292 1.215 1.00 98.69 86 LEU A N 1
ATOM 703 C CA . LEU A 1 86 ? -4.503 4.678 2.548 1.00 98.69 86 LEU A CA 1
ATOM 704 C C . LEU A 1 86 ? -5.342 5.526 3.512 1.00 98.69 86 LEU A C 1
ATOM 706 O O . LEU A 1 86 ? -6.242 5.002 4.166 1.00 98.69 86 LEU A O 1
ATOM 710 N N . MET A 1 87 ? -5.094 6.839 3.561 1.00 98.62 87 MET A N 1
ATOM 711 C CA . MET A 1 87 ? -5.861 7.772 4.391 1.00 98.62 87 MET A CA 1
ATOM 712 C C . MET A 1 87 ? -7.363 7.702 4.079 1.00 98.62 87 MET A C 1
ATOM 714 O O . MET A 1 87 ? -8.184 7.527 4.980 1.00 98.62 87 MET A O 1
ATOM 718 N N . ILE A 1 88 ? -7.737 7.805 2.801 1.00 98.62 88 ILE A N 1
ATOM 719 C CA . ILE A 1 88 ? -9.142 7.780 2.368 1.00 98.62 88 ILE A CA 1
ATOM 720 C C . ILE A 1 88 ? -9.811 6.463 2.766 1.00 98.62 88 ILE A C 1
ATOM 722 O O . ILE A 1 88 ? -10.960 6.455 3.211 1.00 98.62 88 ILE A O 1
ATOM 726 N N . GLU A 1 89 ? -9.119 5.340 2.601 1.00 98.31 89 GLU A N 1
ATOM 727 C CA . GLU A 1 89 ? -9.678 4.037 2.927 1.00 98.31 89 GLU A CA 1
ATOM 728 C C . GLU A 1 89 ? -9.846 3.827 4.432 1.00 98.31 89 GLU A C 1
ATOM 730 O O . GLU A 1 89 ? -10.920 3.406 4.862 1.00 98.31 89 GLU A O 1
ATOM 735 N N . VAL A 1 90 ? -8.848 4.190 5.240 1.00 98.44 90 VAL A N 1
ATOM 736 C CA . VAL A 1 90 ? -8.946 4.136 6.706 1.00 98.44 90 VAL A CA 1
ATOM 737 C C . VAL A 1 90 ? -10.094 5.021 7.197 1.00 98.44 90 VAL A C 1
ATOM 739 O O . VAL A 1 90 ? -10.877 4.594 8.047 1.00 98.44 90 VAL A O 1
ATOM 742 N N . ALA A 1 91 ? -10.267 6.211 6.613 1.00 98.50 91 ALA A N 1
ATOM 743 C CA . ALA A 1 91 ? -11.371 7.100 6.966 1.00 98.50 91 ALA A CA 1
ATOM 744 C C . ALA A 1 91 ? -12.742 6.476 6.665 1.00 98.50 91 ALA A C 1
ATOM 746 O O . ALA A 1 91 ? -13.673 6.605 7.461 1.00 98.50 91 ALA A O 1
ATOM 747 N N . ARG A 1 92 ? -12.866 5.755 5.542 1.00 98.38 92 ARG A N 1
ATOM 748 C CA . ARG A 1 92 ? -14.088 5.015 5.184 1.00 98.38 92 AR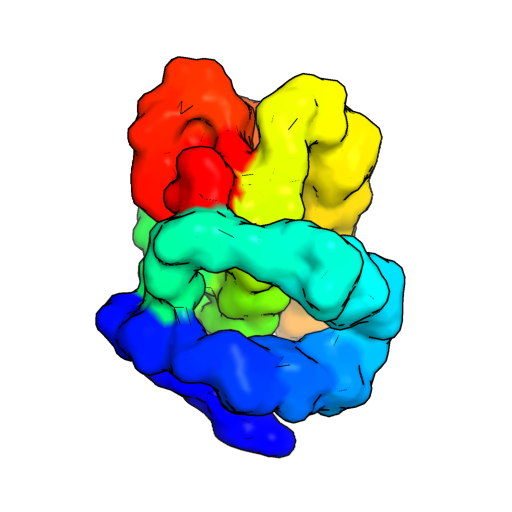G A CA 1
ATOM 749 C C . ARG A 1 92 ? -14.347 3.840 6.118 1.00 98.38 92 ARG A C 1
ATOM 751 O O . ARG A 1 92 ? -15.491 3.645 6.510 1.00 98.38 92 ARG A O 1
ATOM 758 N N . ILE A 1 93 ? -13.309 3.081 6.475 1.00 97.69 93 ILE A N 1
ATOM 759 C CA . ILE A 1 93 ? -13.426 1.945 7.398 1.00 97.69 93 ILE A CA 1
ATOM 760 C C . ILE A 1 93 ? -13.917 2.425 8.765 1.00 97.69 93 ILE A C 1
ATOM 762 O O . ILE A 1 93 ? -14.818 1.822 9.338 1.00 97.69 93 ILE A O 1
ATOM 766 N N . MET A 1 94 ? -13.351 3.521 9.272 1.00 96.62 94 MET A N 1
ATOM 767 C CA . MET A 1 94 ? -13.616 3.998 10.631 1.00 96.62 94 MET A CA 1
ATOM 768 C C . MET A 1 94 ? -14.772 4.994 10.742 1.00 96.62 94 MET A C 1
ATOM 770 O O . MET A 1 94 ? -15.163 5.344 11.855 1.00 96.62 94 MET A O 1
ATOM 774 N N . GLY A 1 95 ? -15.282 5.512 9.622 1.00 97.50 95 GLY A N 1
ATOM 775 C CA . GLY A 1 95 ? -16.288 6.578 9.619 1.00 97.50 95 GLY A CA 1
ATOM 776 C C . GLY A 1 95 ? -15.805 7.888 10.260 1.00 97.50 95 GLY A C 1
ATOM 777 O O . GLY A 1 95 ? -16.623 8.691 10.699 1.00 97.50 95 GLY A O 1
ATOM 778 N N . SER A 1 96 ? -14.488 8.096 10.363 1.00 96.19 96 SER A N 1
ATOM 779 C CA . SER A 1 96 ? -13.860 9.269 10.988 1.00 96.19 96 SER A CA 1
ATOM 780 C C . SER A 1 96 ? -12.447 9.493 10.445 1.00 96.19 96 SER A C 1
ATOM 782 O O . SER A 1 96 ? -11.821 8.565 9.937 1.00 96.19 96 SER A O 1
ATOM 784 N N . THR A 1 97 ? -11.921 10.718 10.545 1.00 97.50 97 THR A N 1
ATOM 785 C CA . THR A 1 97 ? -10.614 11.061 9.955 1.00 97.50 97 THR A CA 1
ATOM 786 C C . THR A 1 97 ? -9.443 10.983 10.929 1.00 97.50 97 THR A C 1
ATOM 788 O O . THR A 1 97 ? -8.314 10.846 10.476 1.00 97.50 97 THR A O 1
ATOM 791 N N . GLY A 1 98 ? -9.668 10.983 12.248 1.00 97.75 98 GLY A N 1
ATOM 792 C CA . GLY A 1 98 ? -8.575 11.091 13.225 1.00 97.75 98 GLY A CA 1
ATOM 793 C C . GLY A 1 98 ? -7.511 9.989 13.105 1.00 97.75 98 GLY A C 1
ATOM 794 O O . GLY A 1 98 ? -6.313 10.274 13.117 1.00 97.75 98 GLY A O 1
ATOM 795 N N . MET A 1 99 ? -7.921 8.728 12.914 1.00 97.31 99 MET A N 1
ATOM 796 C CA . MET A 1 99 ? -6.961 7.643 12.660 1.00 97.31 99 MET A CA 1
ATOM 797 C C . MET A 1 99 ? -6.306 7.771 11.284 1.00 97.31 99 MET A C 1
ATOM 799 O O . MET A 1 99 ? -5.100 7.584 11.162 1.00 97.31 99 MET A O 1
ATOM 803 N N . ALA A 1 100 ? -7.091 8.104 10.260 1.00 97.94 100 ALA A N 1
ATOM 804 C CA . ALA A 1 100 ? -6.611 8.231 8.892 1.00 97.94 100 ALA A CA 1
ATOM 805 C C . ALA A 1 100 ? -5.525 9.308 8.760 1.00 97.94 100 ALA A C 1
ATOM 807 O O . ALA A 1 100 ? -4.476 9.054 8.177 1.00 97.94 100 ALA A O 1
ATOM 808 N N . GLU A 1 101 ? -5.750 10.483 9.349 1.00 98.38 101 GLU A N 1
ATOM 809 C CA . GLU A 1 101 ? -4.792 11.591 9.407 1.00 98.38 101 GLU A CA 1
ATOM 810 C C . GLU A 1 101 ? -3.520 11.189 10.161 1.00 98.38 101 GLU A C 1
ATOM 812 O O . GLU A 1 101 ? -2.411 11.483 9.712 1.00 98.38 101 GLU A O 1
ATOM 817 N N . THR A 1 102 ? -3.669 10.455 11.269 1.00 98.12 102 THR A N 1
ATOM 818 C CA . THR A 1 102 ? -2.534 9.945 12.053 1.00 98.12 102 THR A CA 1
ATOM 819 C C . THR A 1 102 ? -1.684 8.969 11.236 1.00 98.12 102 THR A C 1
ATOM 821 O O . THR A 1 102 ? -0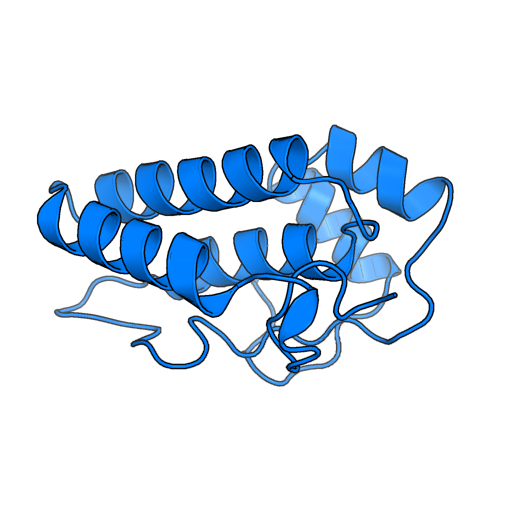.465 9.126 11.154 1.00 98.12 102 THR A O 1
ATOM 824 N N . MET A 1 103 ? -2.318 7.984 10.592 1.00 98.25 103 MET A N 1
ATOM 825 C CA . MET A 1 103 ? -1.625 7.010 9.746 1.00 98.25 103 MET A CA 1
ATOM 826 C C . MET A 1 103 ? -0.964 7.687 8.543 1.00 98.25 103 MET A C 1
ATOM 828 O O . MET A 1 103 ? 0.191 7.390 8.246 1.00 98.25 103 MET A O 1
ATOM 832 N N . PHE A 1 104 ? -1.646 8.645 7.903 1.00 98.44 104 PHE A N 1
ATOM 833 C CA . PHE A 1 104 ? -1.093 9.437 6.804 1.00 98.44 104 PHE A CA 1
ATOM 834 C C . PHE A 1 104 ? 0.178 10.181 7.226 1.00 98.44 104 PHE A C 1
ATOM 836 O O . PHE A 1 104 ? 1.218 10.048 6.584 1.00 98.44 104 PHE A O 1
ATOM 843 N N . ALA A 1 105 ? 0.133 10.918 8.339 1.00 98.12 105 ALA A N 1
ATOM 844 C CA . ALA A 1 105 ? 1.305 11.612 8.864 1.00 98.12 105 ALA A CA 1
ATOM 845 C C . ALA A 1 105 ? 2.468 10.640 9.140 1.00 98.12 105 ALA A C 1
ATOM 847 O O . ALA A 1 105 ? 3.615 10.932 8.788 1.00 98.12 105 ALA A O 1
ATOM 848 N N . GLY A 1 106 ? 2.164 9.461 9.694 1.00 97.31 106 GLY A N 1
ATOM 849 C CA . GLY A 1 106 ? 3.130 8.388 9.929 1.00 97.31 106 GLY A CA 1
ATOM 850 C C . GLY A 1 106 ? 3.827 7.909 8.652 1.00 97.31 106 GLY A C 1
ATOM 851 O O . GLY A 1 106 ? 5.057 7.928 8.584 1.00 97.31 106 GLY A O 1
ATOM 852 N N . VAL A 1 107 ? 3.074 7.539 7.609 1.00 97.44 107 VAL A N 1
ATOM 853 C CA . VAL A 1 107 ? 3.662 7.049 6.344 1.00 97.44 107 VAL A CA 1
ATOM 854 C C . VAL A 1 107 ? 4.394 8.152 5.573 1.00 97.44 107 VAL A C 1
ATOM 856 O O . VAL A 1 107 ? 5.432 7.896 4.953 1.00 97.44 107 VAL A O 1
ATOM 859 N N . ARG A 1 108 ? 3.945 9.412 5.672 1.00 96.69 108 ARG A N 1
ATOM 860 C CA . ARG A 1 108 ? 4.659 10.550 5.076 1.00 96.69 108 ARG A CA 1
ATOM 861 C C . ARG A 1 108 ? 6.035 10.748 5.702 1.00 96.69 108 ARG A C 1
ATOM 863 O O . ARG A 1 108 ? 6.996 10.947 4.953 1.00 96.69 108 ARG A O 1
ATOM 870 N N . ALA A 1 109 ? 6.128 10.646 7.028 1.00 94.75 109 ALA A N 1
ATOM 871 C CA . ALA A 1 109 ? 7.369 10.823 7.777 1.00 94.75 109 ALA A CA 1
ATOM 872 C C . ALA A 1 109 ? 8.304 9.600 7.711 1.00 94.75 109 ALA A C 1
ATOM 874 O O . ALA A 1 109 ? 9.519 9.767 7.623 1.00 94.75 109 ALA A O 1
ATOM 875 N N . GLY A 1 110 ? 7.750 8.382 7.750 1.00 92.88 110 GLY A N 1
ATOM 876 C CA . GLY A 1 110 ? 8.509 7.137 7.915 1.00 92.88 110 GLY A CA 1
ATOM 877 C C . GLY A 1 110 ? 8.533 6.192 6.710 1.00 92.88 110 GLY A C 1
ATOM 878 O O . GLY A 1 110 ? 9.238 5.195 6.744 1.00 92.88 110 GLY A O 1
ATOM 879 N N . GLY A 1 111 ? 7.782 6.461 5.643 1.00 91.12 111 GLY A N 1
ATOM 880 C CA . GLY A 1 111 ? 7.661 5.553 4.493 1.00 91.12 111 GLY A CA 1
ATOM 881 C C . GLY A 1 111 ? 8.621 5.829 3.331 1.00 91.12 111 GLY A C 1
ATOM 882 O O . GLY A 1 111 ? 8.507 5.188 2.291 1.00 91.12 111 GLY A O 1
ATOM 883 N N . GLY A 1 112 ? 9.527 6.800 3.453 1.00 91.12 112 GLY A N 1
ATOM 884 C CA . GLY A 1 112 ? 10.447 7.169 2.372 1.00 91.12 112 GLY A CA 1
ATOM 885 C C . GLY A 1 112 ? 11.469 6.078 2.031 1.00 91.12 112 GLY A C 1
ATOM 886 O O . GLY A 1 112 ? 11.833 5.257 2.881 1.00 91.12 112 GLY A O 1
ATOM 887 N N . ASP A 1 113 ? 11.962 6.091 0.792 1.00 89.50 113 ASP A N 1
ATOM 888 C CA . ASP A 1 113 ? 12.996 5.169 0.295 1.00 89.50 113 ASP A CA 1
ATOM 889 C C . ASP A 1 113 ? 14.354 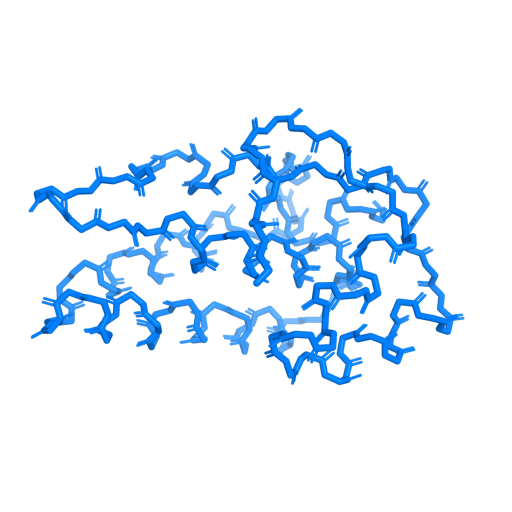5.358 1.006 1.00 89.50 113 ASP A C 1
ATOM 891 O O . ASP A 1 113 ? 15.104 4.396 1.191 1.00 89.50 113 ASP A O 1
ATOM 895 N N . TRP A 1 114 ? 14.636 6.565 1.509 1.00 87.62 114 TRP A N 1
ATOM 896 C CA . TRP A 1 114 ? 15.844 6.902 2.273 1.00 87.62 114 TRP A CA 1
ATOM 897 C C . TRP A 1 114 ? 16.057 6.046 3.531 1.00 87.62 114 TRP A C 1
ATOM 899 O O . TRP A 1 114 ? 17.200 5.872 3.955 1.00 87.62 114 TRP A O 1
ATOM 909 N N . LEU A 1 115 ? 14.990 5.489 4.121 1.00 87.88 115 LEU A N 1
ATOM 910 C CA . LEU A 1 115 ? 15.083 4.616 5.298 1.00 87.88 115 LEU A CA 1
ATOM 911 C C . LEU A 1 115 ? 15.513 3.186 4.956 1.00 87.88 115 LEU A C 1
ATOM 913 O O . LEU A 1 115 ? 16.010 2.489 5.838 1.00 87.88 115 LEU A O 1
ATOM 917 N N . LYS A 1 116 ? 15.347 2.750 3.697 1.00 88.12 116 LYS A N 1
ATOM 918 C CA . LYS A 1 116 ? 15.679 1.393 3.220 1.00 88.12 116 LYS A CA 1
ATOM 919 C C . LYS A 1 116 ? 15.125 0.270 4.115 1.00 88.12 116 LYS A C 1
ATOM 921 O O . LYS A 1 116 ? 15.736 -0.794 4.231 1.00 88.12 116 LYS A O 1
ATOM 926 N N . ALA A 1 117 ? 13.986 0.509 4.761 1.00 92.31 117 ALA A N 1
ATOM 927 C CA . ALA A 1 117 ? 13.323 -0.449 5.633 1.00 92.31 117 ALA A CA 1
ATOM 928 C C . ALA A 1 117 ? 12.469 -1.441 4.822 1.00 92.31 117 ALA A C 1
ATOM 930 O O . ALA A 1 117 ? 12.206 -1.232 3.638 1.00 92.31 117 ALA A O 1
ATOM 931 N N . SER A 1 118 ? 11.994 -2.516 5.461 1.00 92.25 118 SER A N 1
ATOM 932 C CA . SER A 1 118 ? 11.128 -3.519 4.814 1.00 92.25 118 SER A CA 1
ATOM 933 C C . SER A 1 118 ? 9.750 -2.994 4.393 1.00 92.25 118 SER A C 1
ATOM 935 O O . SER A 1 118 ? 9.071 -3.680 3.642 1.00 92.25 118 SER A O 1
ATOM 937 N N . PHE A 1 119 ? 9.377 -1.799 4.854 1.00 92.94 119 PHE A N 1
ATOM 938 C CA . PHE A 1 119 ? 8.135 -1.076 4.553 1.00 92.94 119 PHE A CA 1
ATOM 939 C C . PHE A 1 119 ? 8.404 0.272 3.855 1.00 92.94 119 PHE A C 1
ATOM 941 O O . PHE A 1 119 ? 7.503 1.091 3.704 1.00 92.94 119 PHE A O 1
ATOM 948 N N . SER A 1 120 ? 9.652 0.559 3.465 1.00 96.31 120 SER A N 1
ATOM 949 C CA . SER A 1 120 ? 9.983 1.788 2.733 1.00 96.31 120 SER A CA 1
ATOM 950 C C . SER A 1 120 ? 9.450 1.740 1.304 1.00 96.31 120 SER A C 1
ATOM 952 O O . SER A 1 120 ? 9.360 0.673 0.698 1.00 96.31 120 SER A O 1
ATOM 954 N N . TRP A 1 121 ? 9.163 2.900 0.721 1.00 98.12 121 TRP A N 1
ATOM 955 C CA . TRP A 1 121 ? 8.844 3.001 -0.698 1.00 98.12 121 TRP A CA 1
ATOM 956 C C . TRP A 1 121 ? 9.892 2.280 -1.555 1.00 98.12 121 TRP A C 1
ATOM 958 O O . TRP A 1 121 ? 11.098 2.454 -1.375 1.00 98.12 121 TRP A O 1
ATOM 968 N N . GLY A 1 122 ? 9.423 1.441 -2.472 1.00 97.31 122 GLY A N 1
ATOM 969 C CA . GLY A 1 122 ? 10.265 0.625 -3.331 1.00 97.31 122 GLY A CA 1
ATOM 970 C C . GLY A 1 122 ? 10.934 -0.559 -2.635 1.00 97.31 122 GLY A C 1
ATOM 971 O O . GLY A 1 122 ? 11.904 -1.071 -3.179 1.00 97.31 122 GLY A O 1
ATOM 972 N N . PHE A 1 123 ? 10.458 -1.049 -1.480 1.00 96.94 123 PHE A N 1
ATOM 973 C CA . PHE A 1 123 ? 11.108 -2.174 -0.779 1.00 96.94 123 PHE A CA 1
ATOM 974 C C . PHE A 1 123 ? 11.209 -3.468 -1.611 1.00 96.94 123 PHE A C 1
ATOM 976 O O . PHE A 1 123 ? 12.033 -4.337 -1.308 1.00 96.94 123 PHE A O 1
ATOM 983 N N . GLY A 1 124 ? 10.393 -3.605 -2.664 1.00 96.69 124 GLY A N 1
ATOM 984 C CA . GLY A 1 124 ? 10.473 -4.686 -3.645 1.00 96.69 124 GLY A CA 1
ATOM 985 C C . GLY A 1 124 ? 11.586 -4.534 -4.683 1.00 96.69 124 GLY A C 1
ATOM 986 O O . GLY A 1 124 ? 11.898 -5.505 -5.379 1.00 96.69 124 GLY A O 1
ATOM 987 N N . ARG A 1 125 ? 12.172 -3.339 -4.788 1.00 92.50 125 ARG A N 1
ATOM 988 C CA . ARG A 1 125 ? 13.181 -2.938 -5.771 1.00 92.50 125 ARG A CA 1
ATOM 989 C C . ARG A 1 125 ? 14.548 -2.675 -5.138 1.00 92.50 125 ARG A C 1
ATOM 991 O O . ARG A 1 125 ? 14.681 -2.746 -3.890 1.00 92.50 125 ARG A O 1
#

Foldseek 3Di:
DDDDDAQDFDDPVVVLVVCVVVVVVVLNVLCVVPNQPATQGQNFLPPDDCDDPNFGLRVLSSQLSSQQQSADAPPVVSLLVSLVSSLVVVCVRVVHRPVSVVSSVVCVVPQDCVVCDCRHRNVSD

Secondary structure (DSSP, 8-state):
-PPPPTT--B-HHHHHHHHHHTT-HHHHHHHHHS--SSPB---SSTTS-SEETTEE-HHHHHHHHHHHHHPPTT-HHHHHHHHHHHHHHHHHHHTSSHHHHHHHHHHHHH--GGG--TTSTTTT-

Radius of gyration: 13.51 Å; chains: 1; bounding box: 32×27×36 Å

InterPro domains:
  IPR036444 Phospholipase A2 domain superfamily [G3DSA:1.20.90.10] (12-111)
  IPR036444 Phospholipase A2 domain superfamily [SSF48619] (30-111)

=== Feature glossary ===
The record interleaves many kinds of information about one protein. Here is each kind framed as the question it answers.

Q: What known structures does this most resemble?
A: Structural nearest neighbors (via Foldseek easy-search vs the PDB). Reported per hit: target PDB id, E-value, and alignment TM-score. A TM-score above ~0.5 is the conventional threshold for 'same fold'.

Q: Where is each backbone atom in 3D?
A: The mmCIF table is the protein's shape written out atom by atom. For each backbone N, Cα, C, and carbonyl O, it records an (x, y, z) coordinate triple in Å plus the residue type, chain letter, and residue number.

Q: What are the backbone torsion angles?
A: The φ/ψ torsion pair specifies the backbone conformation at each residue. φ rotates about the N–Cα bond, ψ about the Cα–C bond. Steric clashes forbid most of the (φ, ψ) plane — the allowed regions (α-helix basin, β-sheet basin, left-handed helix) are the Ramachandran-allowed regions.

Q: Which residues are buried vs exposed?
A: Solvent-accessible surface area (SASA) is the area in Å² traced out by the centre of a 1.4 Å probe sphere (a water molecule) rolled over the protein's van der Waals surface (Shrake–Rupley / Lee–Richards construction). Buried residues have near-zero SASA; fully exposed residues can exceed 200 Å². The total SASA scales roughly with the number of surface residues.

Q: How confident is the AlphaFold model at each residue?
A: pLDDT is the predicted lDDT-Cα score: AlphaFold's confidence that the local environment of each residue (all inter-atomic distances within 15 Å) is correctly placed. It is a per-residue number between 0 and 100, with higher meaning more reliable.

Q: What does the local fold look like, residue by residue?
A: 3Di is Foldseek's structural alphabet. Each residue is assigned one of twenty discrete states based on how its Cα sits relative to its spatial (not sequential) neighbors. Aligning 3Di strings finds structural homologs roughly as well as full 3D superposition, but orders of magnitude faster.

Q: How big and how compact is the whole molecule?
A: Radius of gyration (Rg) is the root-mean-square distance of Cα atoms from their centroid — a single number for overall size and compactness. A globular domain of N residues has Rg ≈ 2.2·N^0.38 Å; an extended or disordered chain has a much larger Rg. The Cα contact count is the number of residue pairs whose Cα atoms are within 8 Å and are more than four positions apart in sequence — a standard proxy for tertiary packing density. The bounding box is the smallest axis-aligned box enclosing all Cα atoms.

Q: Which residues are in helices, strands, or loops?
A: DSSP 8-state secondary structure assigns each residue one of H (α-helix), G (3₁₀-helix), I (π-helix), E (extended β-strand), B (isolated β-bridge), T (hydrogen-bonded turn), S (bend), or '-' (coil). The assignment is computed from backbone hydrogen-bond geometry via the Kabsch–Sander algorithm.

Q: How mobile is each atom in the crystal?
A: Crystallographic B-factors measure how much each atom's electron density is smeared out, in Å². They rise in mobile loops and surface residues and fall in the buried interior. In AlphaFold models this column is repurposed to hold pLDDT instead.

Q: What if only a Cα trace is available?
A: P-SEA three-state annotation labels each residue as helix, strand, or coil based purely on the geometry of the Cα trace. It serves as a fallback when the full backbone (and thus DSSP) is unavailable.

Q: What family and function is it annotated with?
A: Database cross-references. InterPro integrates a dozen domain/family signature databases into unified entries with residue-range hits. GO terms attach function/process/location labels with evidence codes. CATH codes position the fold in a four-level structural taxonomy. Organism is the NCBI-taxonomy species name.

Q: Are the domains correctly placed relative to each other?
A: Predicted Aligned Error (PAE) is an AlphaFold confidence matrix: entry (i, j) is the expected error in the position of residue j, in ångströms, when the prediction is superimposed on the true structure at residue i. Low PAE within a block of residues means that block is internally rigid and well-predicted; high PAE between two blocks means their relative placement is uncertain even if each block individually is confident.

Q: What do the diagnostic plots show?
A: Three diagnostic plots a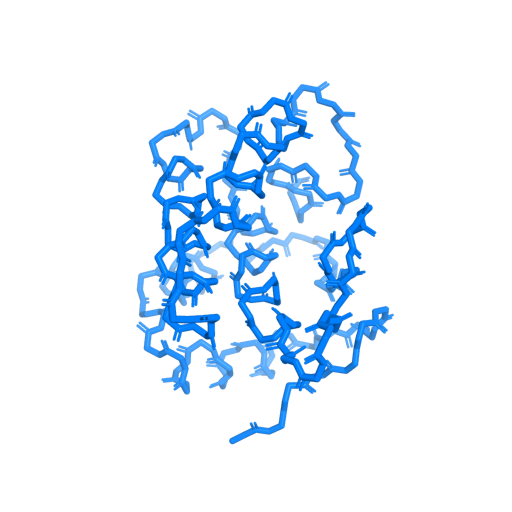ccompany the record. The Cα contact map visualizes the tertiary structure as a 2D adjacency matrix (8 Å cutoff, sequence-local contacts suppressed). The Ramachandran plot shows the distribution of backbone (φ, ψ) torsions, with points in the α and β basins reflecting secondary structure content. The PAE plot shows AlphaFold's inter-residue confidence as a color matrix.

Q: What is the amino-acid chain?
A: Primary structure: the covalent order of the twenty standard amino acids along the backbone. Two proteins with the same sequence will (almost always) fold to the same structure; two with 30% identity often share a fold but not the details.

Q: What do the rendered images show?
A: The six renders are orthographic views along the three Cartesian axes in both directions. Representation (cartoon, sticks, or surface) and color scheme (sequence-rainbow or by-chain) vary across proteins so the training set covers all the common visualization conventions.